Protein AF-A0A3M1U5F0-F1 (afdb_monomer_lite)

Foldseek 3Di:
DVVLLVLLVVLLVQLVVCLVVLPLVSNLVSLVVQLVSCVVVVLVQLNVLSVQLNVCSVVSNSVSSVVSVVSNVVSSVVVSVVVVVVVVVVD

Secondary structure (DSSP, 8-state):
-HHHHHHHHHHHHHHHHHHHTT-HHHHHHHHHHHHHHHHHTT-HHHHHHHHHHHHHHHTT-HHHHHHHHHHHHHHHHHHHHHHHHHHHHH-

Sequence (91 aa):
LADFVEQAAVLRADALAAVEQRAAESLHRATHALKGSSASVGARALSEAAKAVDDCARVGNLEEAVARLQALWEELDAVCREVEEWSRRAA

Structure (mmCIF, N/CA/C/O backbone):
data_AF-A0A3M1U5F0-F1
#
_entry.id   AF-A0A3M1U5F0-F1
#
loop_
_atom_site.group_PDB
_atom_site.id
_atom_site.type_symbol
_atom_site.label_atom_id
_atom_site.label_alt_id
_atom_site.label_comp_id
_atom_site.label_asym_id
_atom_site.label_entity_id
_atom_site.label_seq_id
_atom_site.pdbx_PDB_ins_code
_atom_site.Cartn_x
_atom_site.Cartn_y
_atom_site.Cartn_z
_atom_site.occupancy
_atom_site.B_iso_or_equiv
_atom_site.auth_seq_id
_atom_site.auth_comp_id
_atom_site.auth_asym_id
_atom_site.auth_atom_id
_atom_site.pdbx_PDB_model_num
ATOM 1 N N . LEU A 1 1 ? 10.137 6.288 -12.754 1.00 81.12 1 LEU A N 1
ATOM 2 C CA . LEU A 1 1 ? 9.937 5.297 -11.669 1.00 81.12 1 LEU A CA 1
ATOM 3 C C . LEU A 1 1 ? 10.509 5.770 -10.330 1.00 81.12 1 LEU A C 1
ATOM 5 O O . LEU A 1 1 ? 9.965 5.362 -9.319 1.00 81.12 1 LEU A O 1
ATOM 9 N N . ALA A 1 2 ? 11.517 6.655 -10.288 1.00 83.12 2 ALA A N 1
ATOM 10 C CA . ALA A 1 2 ? 11.929 7.309 -9.035 1.00 83.12 2 ALA A CA 1
ATOM 11 C C . ALA A 1 2 ? 10.748 8.013 -8.332 1.00 83.12 2 ALA A C 1
ATOM 13 O O . ALA A 1 2 ? 10.495 7.750 -7.161 1.00 83.12 2 ALA A O 1
ATOM 14 N N . ASP A 1 3 ? 9.941 8.761 -9.093 1.00 90.62 3 ASP A N 1
ATOM 15 C CA . ASP A 1 3 ? 8.722 9.421 -8.596 1.00 90.62 3 ASP A CA 1
ATOM 16 C C . ASP A 1 3 ? 7.716 8.443 -7.960 1.00 90.62 3 ASP A C 1
ATOM 18 O O . ASP A 1 3 ? 7.009 8.798 -7.021 1.00 90.62 3 ASP A O 1
ATOM 22 N N . PHE A 1 4 ? 7.660 7.193 -8.441 1.00 94.00 4 PHE A N 1
ATOM 23 C CA . PHE A 1 4 ? 6.796 6.164 -7.857 1.00 94.00 4 PHE A CA 1
ATOM 24 C C . PHE A 1 4 ? 7.262 5.785 -6.446 1.00 94.00 4 PHE A C 1
ATOM 26 O O . PHE A 1 4 ? 6.432 5.688 -5.547 1.00 94.00 4 PHE A O 1
ATOM 33 N N . VAL A 1 5 ? 8.571 5.604 -6.236 1.00 95.50 5 VAL A N 1
ATOM 34 C CA . VAL A 1 5 ? 9.136 5.239 -4.924 1.00 95.50 5 VAL A CA 1
ATOM 35 C C . VAL A 1 5 ? 8.911 6.362 -3.911 1.00 95.50 5 VAL A C 1
ATOM 37 O O . VAL A 1 5 ? 8.478 6.100 -2.789 1.00 95.50 5 VAL A O 1
ATOM 40 N N . GLU A 1 6 ? 9.132 7.613 -4.319 1.00 94.75 6 GLU A N 1
ATOM 41 C CA . GLU A 1 6 ? 8.874 8.783 -3.473 1.00 94.75 6 GLU A CA 1
ATOM 42 C C . GLU A 1 6 ? 7.391 8.883 -3.093 1.00 94.75 6 GLU A C 1
ATOM 44 O O . GLU A 1 6 ? 7.049 8.979 -1.911 1.00 94.75 6 GLU A O 1
ATOM 49 N N . GLN A 1 7 ? 6.493 8.775 -4.077 1.00 96.06 7 GLN A N 1
ATOM 50 C CA . GLN A 1 7 ? 5.055 8.811 -3.827 1.00 96.06 7 GLN A CA 1
ATOM 51 C C . GLN A 1 7 ? 4.606 7.658 -2.919 1.00 96.06 7 GLN A C 1
ATOM 53 O O . GLN A 1 7 ? 3.797 7.860 -2.013 1.00 96.06 7 GLN A O 1
ATOM 58 N N . ALA A 1 8 ? 5.120 6.448 -3.136 1.00 96.88 8 ALA A N 1
ATOM 59 C CA . ALA A 1 8 ? 4.743 5.292 -2.340 1.00 96.88 8 ALA A CA 1
ATOM 60 C C . ALA A 1 8 ? 5.192 5.416 -0.875 1.00 96.88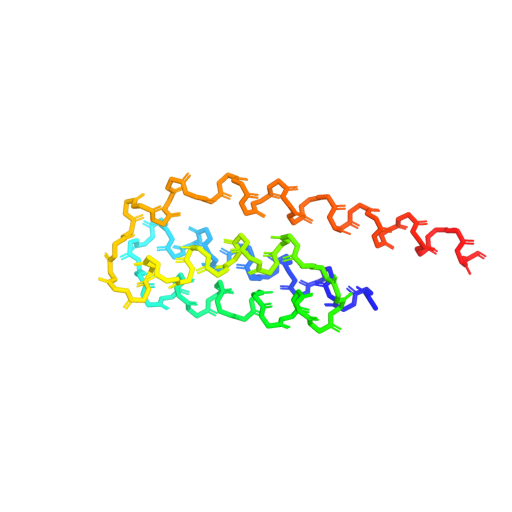 8 ALA A C 1
ATOM 62 O O . ALA A 1 8 ? 4.463 4.981 0.018 1.00 96.88 8 ALA A O 1
ATOM 63 N N . ALA A 1 9 ? 6.333 6.061 -0.608 1.00 97.44 9 ALA A N 1
ATOM 64 C CA . ALA A 1 9 ? 6.779 6.358 0.752 1.00 97.44 9 ALA A CA 1
ATOM 65 C C . ALA A 1 9 ? 5.811 7.305 1.484 1.00 97.44 9 ALA A C 1
ATOM 67 O O . ALA A 1 9 ? 5.445 7.040 2.631 1.00 97.44 9 ALA A O 1
ATOM 68 N N . VAL A 1 10 ? 5.338 8.359 0.806 1.00 98.12 10 VAL A N 1
ATOM 69 C CA . VAL A 1 10 ? 4.326 9.283 1.351 1.00 98.12 10 VAL A CA 1
ATOM 70 C C . VAL A 1 10 ? 3.019 8.544 1.641 1.00 98.12 10 VAL A C 1
ATOM 72 O O . VAL A 1 10 ? 2.503 8.608 2.753 1.00 98.12 10 VAL A O 1
ATOM 75 N N . LEU A 1 11 ? 2.521 7.763 0.679 1.00 98.38 11 LEU A N 1
ATOM 76 C CA . LEU A 1 11 ? 1.270 7.016 0.834 1.00 98.38 11 LEU A CA 1
ATOM 77 C C . LEU A 1 11 ? 1.345 5.958 1.945 1.00 98.38 11 LEU A C 1
ATOM 79 O O . LEU A 1 11 ? 0.352 5.722 2.635 1.00 98.38 11 LEU A O 1
ATOM 83 N N . ARG A 1 12 ? 2.512 5.334 2.153 1.00 98.56 12 ARG A N 1
ATOM 84 C CA . ARG A 1 12 ? 2.744 4.424 3.284 1.00 98.56 12 ARG A CA 1
ATOM 85 C C . ARG A 1 12 ? 2.662 5.168 4.614 1.00 98.56 12 ARG A C 1
ATOM 87 O O . ARG A 1 12 ? 1.990 4.686 5.522 1.00 98.56 12 ARG A O 1
ATOM 94 N N . ALA A 1 13 ? 3.310 6.327 4.729 1.00 98.56 13 ALA A N 1
ATOM 95 C CA . ALA A 1 13 ? 3.249 7.143 5.940 1.00 98.56 13 ALA A CA 1
ATOM 96 C C . ALA A 1 13 ? 1.806 7.580 6.254 1.00 98.56 13 ALA A C 1
ATOM 98 O O . ALA A 1 13 ? 1.348 7.405 7.384 1.00 98.56 13 ALA A O 1
ATOM 99 N N . ASP A 1 14 ? 1.064 8.042 5.244 1.00 98.56 14 ASP A N 1
ATOM 100 C CA . ASP A 1 14 ? -0.345 8.426 5.379 1.00 98.56 14 ASP A CA 1
ATOM 101 C C . ASP A 1 14 ? -1.227 7.249 5.820 1.00 98.56 14 ASP A C 1
ATOM 103 O O . ASP A 1 14 ? -2.079 7.396 6.699 1.00 98.56 14 ASP A O 1
ATOM 107 N N . ALA A 1 15 ? -1.018 6.062 5.241 1.00 98.50 15 ALA A N 1
ATOM 108 C CA . ALA A 1 15 ? -1.759 4.860 5.609 1.00 98.50 15 ALA A CA 1
ATOM 109 C C . ALA A 1 15 ? -1.485 4.433 7.060 1.00 98.50 15 ALA A C 1
ATOM 111 O O . ALA A 1 15 ? -2.423 4.101 7.784 1.00 98.50 15 ALA A O 1
ATOM 112 N N . LEU A 1 16 ? -0.225 4.472 7.507 1.00 98.38 16 LEU A N 1
ATOM 113 C CA . LEU A 1 16 ? 0.142 4.154 8.892 1.00 98.38 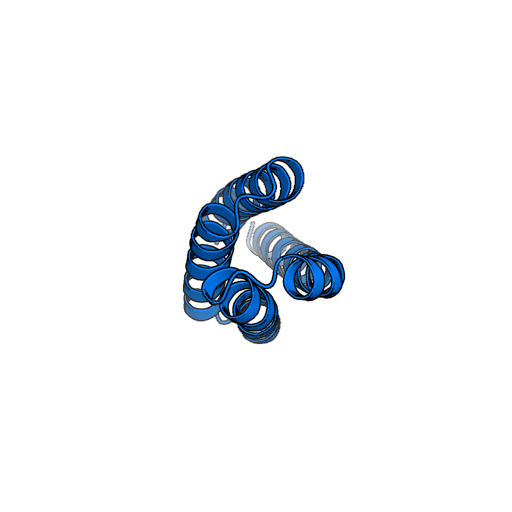16 LEU A CA 1
ATOM 114 C C . LEU A 1 16 ? -0.470 5.159 9.877 1.00 98.38 16 LEU A C 1
ATOM 116 O O . LEU A 1 16 ? -1.106 4.751 10.849 1.00 98.38 16 LEU A O 1
ATOM 120 N N . ALA A 1 17 ? -0.384 6.458 9.582 1.00 98.44 17 ALA A N 1
ATOM 121 C CA . ALA A 1 17 ? -1.008 7.498 10.396 1.00 98.44 17 ALA A CA 1
ATOM 122 C C . ALA A 1 17 ? -2.538 7.335 10.466 1.00 98.44 17 ALA A C 1
ATOM 124 O O . ALA A 1 17 ? -3.145 7.516 11.524 1.00 98.44 17 ALA A O 1
ATOM 125 N N . ALA A 1 18 ? -3.179 6.948 9.358 1.00 98.25 18 ALA A N 1
ATOM 126 C CA . ALA A 1 18 ? -4.611 6.675 9.324 1.00 98.25 18 ALA A CA 1
ATOM 127 C C . ALA A 1 18 ? -5.006 5.485 10.212 1.00 98.25 18 ALA A C 1
ATOM 129 O O . ALA A 1 18 ? -6.057 5.522 10.853 1.00 98.25 18 ALA A O 1
ATOM 130 N N . VAL A 1 19 ? -4.172 4.446 10.283 1.00 97.88 19 VAL A N 1
ATOM 131 C CA . VAL A 1 19 ? -4.387 3.293 11.170 1.00 97.88 19 VAL A CA 1
ATOM 132 C C . VAL A 1 19 ? -4.297 3.712 12.634 1.00 97.88 19 VAL A C 1
ATOM 134 O O . VAL A 1 19 ? -5.210 3.409 13.403 1.00 97.88 19 VAL A O 1
ATOM 137 N N . GLU A 1 20 ? -3.256 4.458 13.006 1.00 98.12 20 GLU A N 1
ATOM 138 C CA . GLU A 1 20 ? -3.070 4.973 14.371 1.00 98.12 20 GLU A CA 1
ATOM 139 C C . GLU A 1 20 ? -4.251 5.844 14.820 1.00 98.12 20 GLU A C 1
ATOM 141 O O . GLU A 1 20 ? -4.738 5.726 15.944 1.00 98.12 20 GLU A O 1
ATOM 146 N N . GLN A 1 21 ? -4.770 6.674 13.915 1.00 97.88 21 GLN A N 1
ATOM 147 C CA . GLN A 1 21 ? -5.904 7.567 14.169 1.00 97.88 21 GLN A CA 1
ATOM 148 C C . GLN A 1 21 ? -7.271 6.882 14.024 1.00 97.88 21 GLN A C 1
ATOM 150 O O . GLN A 1 21 ? -8.303 7.526 14.212 1.00 97.88 21 GLN A O 1
ATOM 155 N N . ARG A 1 22 ? -7.307 5.589 13.667 1.00 97.50 22 ARG A N 1
ATOM 156 C CA . ARG A 1 22 ? -8.530 4.846 13.312 1.00 97.50 22 ARG A CA 1
ATOM 157 C C . ARG A 1 22 ? -9.388 5.578 12.264 1.00 97.50 22 ARG A C 1
ATOM 159 O O . ARG A 1 22 ? -10.618 5.553 12.311 1.00 97.50 22 ARG A O 1
ATOM 166 N N . ALA A 1 23 ? -8.735 6.222 11.301 1.00 98.00 23 ALA A N 1
ATOM 167 C CA . ALA A 1 23 ? -9.347 7.029 10.255 1.00 98.00 23 ALA A CA 1
ATOM 168 C C . ALA A 1 23 ? -9.529 6.210 8.963 1.00 98.00 23 ALA A C 1
ATOM 170 O O . ALA A 1 23 ? -8.709 6.272 8.045 1.00 98.00 23 ALA A O 1
ATOM 171 N N . ALA A 1 24 ? -10.627 5.451 8.878 1.00 97.94 24 ALA A N 1
ATOM 172 C CA . ALA A 1 24 ? -10.917 4.563 7.744 1.00 97.94 24 ALA A CA 1
ATOM 173 C C . ALA A 1 24 ? -10.916 5.278 6.385 1.00 97.94 24 ALA A C 1
ATOM 175 O O . ALA A 1 24 ? -10.353 4.773 5.418 1.00 97.94 24 ALA A O 1
ATOM 176 N N . GLU A 1 25 ? -11.487 6.479 6.318 1.00 98.25 25 GLU A N 1
ATOM 177 C CA . GLU A 1 25 ? -11.531 7.260 5.080 1.00 98.25 25 GLU A CA 1
ATOM 178 C C . GLU A 1 25 ? -10.129 7.693 4.622 1.00 98.25 25 GLU A C 1
ATOM 180 O O . GLU A 1 25 ? -9.813 7.643 3.434 1.00 98.25 25 GLU A O 1
ATOM 185 N N . SER A 1 26 ? -9.253 8.069 5.558 1.00 98.44 26 SER A N 1
ATOM 186 C CA . SER A 1 26 ? -7.863 8.416 5.247 1.00 98.44 26 SER A CA 1
ATOM 187 C C . SER A 1 26 ? -7.082 7.199 4.750 1.00 98.44 26 SER A C 1
ATOM 189 O O . SER A 1 26 ? -6.369 7.303 3.753 1.00 98.44 26 SER A O 1
ATOM 191 N N . LEU A 1 27 ? -7.280 6.031 5.376 1.00 98.69 27 LEU A N 1
ATOM 192 C CA . LEU A 1 27 ? -6.671 4.779 4.924 1.00 98.69 27 LEU A CA 1
ATOM 193 C C . LEU A 1 27 ? -7.161 4.398 3.521 1.00 98.69 27 LEU A C 1
ATOM 195 O O . LEU A 1 27 ? -6.356 4.018 2.669 1.00 98.69 27 LEU A O 1
ATOM 199 N N . HIS A 1 28 ? -8.463 4.551 3.264 1.00 98.69 28 HIS A N 1
ATOM 200 C CA . HIS A 1 28 ? -9.063 4.343 1.949 1.00 98.69 28 HIS A CA 1
ATOM 201 C C . HIS A 1 28 ? -8.399 5.237 0.899 1.00 98.69 28 HIS A C 1
ATOM 203 O O . HIS A 1 28 ? -7.913 4.728 -0.103 1.00 98.69 28 HIS A O 1
ATOM 209 N N . ARG A 1 29 ? -8.281 6.550 1.136 1.00 98.56 29 ARG A N 1
ATOM 210 C CA . ARG A 1 29 ? -7.651 7.466 0.168 1.00 98.56 29 ARG A CA 1
ATOM 211 C C . ARG A 1 29 ? -6.191 7.104 -0.126 1.00 98.56 29 ARG A C 1
ATOM 213 O O . ARG A 1 29 ? -5.809 7.063 -1.296 1.00 98.56 29 ARG A O 1
ATOM 220 N N . ALA A 1 30 ? -5.394 6.808 0.903 1.00 98.56 30 ALA A N 1
ATOM 221 C CA . ALA A 1 30 ? -3.984 6.451 0.734 1.00 98.56 30 ALA A CA 1
ATOM 222 C C . ALA A 1 30 ? -3.814 5.150 -0.074 1.00 98.56 30 ALA A C 1
ATOM 224 O O . ALA A 1 30 ? -3.059 5.098 -1.047 1.00 98.56 30 ALA A O 1
ATOM 225 N N . THR A 1 31 ? -4.572 4.109 0.276 1.00 98.44 31 THR A N 1
ATOM 226 C CA . THR A 1 31 ? -4.516 2.803 -0.407 1.00 98.44 31 THR A CA 1
ATOM 227 C C . THR A 1 31 ? -5.135 2.846 -1.806 1.00 98.44 31 THR A C 1
ATOM 229 O O . THR A 1 31 ? -4.627 2.197 -2.720 1.00 98.44 31 THR A O 1
ATOM 232 N N . HIS A 1 32 ? -6.145 3.688 -2.032 1.00 98.62 32 HIS A N 1
ATOM 233 C CA . HIS A 1 32 ? -6.709 3.948 -3.354 1.00 98.62 32 HIS A CA 1
ATOM 234 C C . HIS A 1 32 ? -5.690 4.584 -4.306 1.00 98.62 32 HIS A C 1
ATOM 236 O O . HIS A 1 32 ? -5.537 4.137 -5.447 1.00 98.62 32 HIS A O 1
ATOM 242 N N . ALA A 1 33 ? -4.977 5.613 -3.837 1.00 98.50 33 ALA A N 1
ATOM 243 C CA . ALA A 1 33 ? -3.913 6.250 -4.603 1.00 98.50 33 ALA A CA 1
ATOM 244 C C . ALA A 1 33 ? -2.766 5.268 -4.887 1.00 98.50 33 ALA A C 1
ATOM 246 O O . ALA A 1 33 ? -2.306 5.179 -6.028 1.00 98.50 33 ALA A O 1
ATOM 247 N N . LEU A 1 34 ? -2.365 4.468 -3.891 1.00 98.50 34 LEU A N 1
ATOM 248 C CA . LEU A 1 34 ? -1.313 3.462 -4.053 1.00 98.50 34 LEU A CA 1
ATOM 249 C C . LEU A 1 34 ? -1.703 2.397 -5.083 1.00 98.50 34 LEU A C 1
ATOM 251 O O . LEU A 1 34 ? -0.898 2.064 -5.950 1.00 98.50 34 LEU A O 1
ATOM 255 N N . LYS A 1 35 ? -2.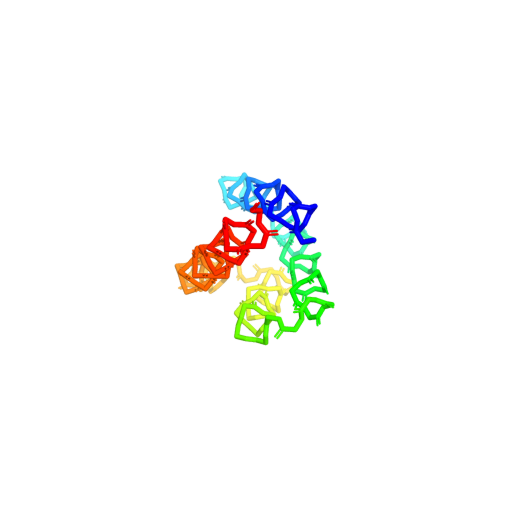954 1.923 -5.062 1.00 98.19 35 LYS A N 1
ATOM 256 C CA . LYS A 1 35 ? -3.503 0.992 -6.061 1.00 98.19 35 LYS A CA 1
ATOM 257 C C . LYS A 1 35 ? -3.366 1.539 -7.483 1.00 98.19 35 LYS A C 1
ATOM 259 O O . LYS A 1 35 ? -2.884 0.823 -8.363 1.00 98.19 35 LYS A O 1
ATOM 264 N N . GLY A 1 36 ? -3.785 2.788 -7.703 1.00 97.75 36 GLY A N 1
ATOM 265 C CA . GLY A 1 36 ? -3.736 3.444 -9.014 1.00 97.75 36 GLY A CA 1
ATOM 266 C C . GLY A 1 36 ? -2.308 3.690 -9.507 1.00 97.75 36 GLY A C 1
ATOM 267 O O . GLY A 1 36 ? -1.991 3.388 -10.660 1.00 97.75 36 GLY A O 1
ATOM 268 N N . SER A 1 37 ? -1.428 4.172 -8.625 1.00 96.56 37 SER A N 1
ATOM 269 C CA . SER A 1 37 ? -0.008 4.373 -8.939 1.00 96.56 37 SER A CA 1
ATOM 270 C C . SER A 1 37 ? 0.669 3.043 -9.304 1.00 96.56 37 SER A C 1
ATOM 272 O O . SER A 1 37 ? 1.300 2.929 -10.355 1.00 96.56 37 SER A O 1
ATOM 274 N N . SER A 1 38 ? 0.405 1.986 -8.530 1.00 97.50 38 SER A N 1
ATOM 275 C CA . SER A 1 38 ? 0.928 0.632 -8.771 1.00 97.50 38 SER A CA 1
ATOM 276 C C . SER A 1 38 ? 0.444 0.035 -10.094 1.00 97.50 38 SER A C 1
ATOM 278 O O . SER A 1 38 ? 1.235 -0.528 -10.849 1.00 97.50 38 SER A O 1
ATOM 280 N N . ALA A 1 39 ? -0.840 0.205 -10.427 1.00 96.81 39 ALA A N 1
ATOM 281 C CA . ALA A 1 39 ? -1.386 -0.231 -11.713 1.00 96.81 39 ALA A CA 1
ATOM 282 C C . ALA A 1 39 ? -0.710 0.483 -12.896 1.00 96.81 39 ALA A C 1
ATOM 284 O O . ALA A 1 39 ? -0.418 -0.147 -13.912 1.00 96.81 39 ALA A O 1
ATOM 285 N N . SER A 1 40 ? -0.420 1.778 -12.744 1.00 95.62 40 SER A N 1
ATOM 286 C CA . SER A 1 40 ? 0.181 2.611 -13.794 1.00 95.62 40 SER A CA 1
ATOM 287 C C . SER A 1 40 ? 1.623 2.212 -14.120 1.00 95.62 40 SER A C 1
ATOM 289 O O . SER A 1 40 ? 2.051 2.350 -15.263 1.00 95.62 40 SER A O 1
ATOM 291 N N . VAL A 1 41 ? 2.360 1.676 -13.141 1.00 94.00 41 VAL A N 1
ATOM 292 C CA . VAL A 1 41 ? 3.730 1.162 -13.328 1.00 94.00 41 VAL A CA 1
ATOM 293 C C . VAL A 1 41 ? 3.782 -0.346 -13.604 1.00 94.00 41 VAL A C 1
ATOM 295 O O . VAL A 1 41 ? 4.862 -0.912 -13.734 1.00 94.00 41 VAL A O 1
ATOM 298 N N . GLY A 1 42 ? 2.626 -1.012 -13.711 1.00 95.88 42 GLY A N 1
ATOM 299 C CA . GLY A 1 42 ? 2.533 -2.446 -13.997 1.00 95.88 42 GLY A CA 1
ATOM 300 C C . GLY A 1 42 ? 2.761 -3.372 -12.795 1.00 95.88 42 GLY A C 1
ATOM 301 O O . GLY A 1 42 ? 2.800 -4.591 -12.975 1.00 95.88 42 GLY A O 1
ATOM 302 N N . ALA A 1 43 ? 2.850 -2.832 -11.576 1.00 97.00 43 ALA A N 1
ATOM 303 C CA . ALA A 1 43 ? 3.009 -3.584 -10.332 1.00 97.00 43 ALA A CA 1
ATOM 304 C C . ALA A 1 43 ? 1.678 -4.232 -9.903 1.00 97.00 43 ALA A C 1
ATOM 306 O O . ALA A 1 43 ? 0.987 -3.769 -8.995 1.00 97.00 43 ALA A O 1
ATOM 307 N N . ARG A 1 44 ? 1.283 -5.300 -10.608 1.00 97.56 44 ARG A N 1
ATOM 308 C CA . ARG A 1 44 ? -0.032 -5.949 -10.452 1.00 97.56 44 ARG A CA 1
ATOM 309 C C . ARG A 1 44 ? -0.282 -6.494 -9.045 1.00 97.56 44 ARG A C 1
ATOM 311 O O . ARG A 1 44 ? -1.338 -6.218 -8.492 1.00 97.56 44 ARG A O 1
ATOM 318 N N . ALA A 1 45 ? 0.673 -7.228 -8.472 1.00 98.06 45 ALA A N 1
ATOM 319 C CA . ALA A 1 45 ? 0.521 -7.824 -7.142 1.00 98.06 45 ALA A CA 1
ATOM 320 C C . ALA A 1 45 ? 0.323 -6.749 -6.058 1.00 98.06 45 ALA A C 1
ATOM 322 O O . ALA A 1 45 ? -0.639 -6.810 -5.294 1.00 98.06 45 ALA A O 1
ATOM 323 N N . LEU A 1 46 ? 1.136 -5.690 -6.097 1.00 98.56 46 LEU A N 1
ATOM 324 C CA . LEU A 1 46 ? 0.977 -4.522 -5.233 1.00 98.56 46 LEU A CA 1
ATOM 325 C C . LEU A 1 46 ? -0.372 -3.812 -5.433 1.00 98.56 46 LEU A C 1
ATOM 327 O O . LEU A 1 46 ? -1.014 -3.419 -4.462 1.00 98.56 46 LEU A O 1
ATOM 331 N N . SER A 1 47 ? -0.830 -3.661 -6.680 1.00 98.69 47 SER A N 1
ATOM 332 C CA . SER A 1 47 ? -2.133 -3.049 -6.966 1.00 98.69 47 SER A CA 1
ATOM 333 C C . SER A 1 47 ? -3.289 -3.852 -6.355 1.00 98.69 47 SER A C 1
ATOM 335 O O . SER A 1 47 ? -4.177 -3.268 -5.732 1.00 98.69 47 SER A O 1
ATOM 337 N N . GLU A 1 48 ? -3.254 -5.184 -6.453 1.00 98.69 48 GLU A N 1
ATOM 338 C CA . GLU A 1 48 ? -4.256 -6.067 -5.842 1.00 98.69 48 GLU A CA 1
ATOM 339 C C . GLU A 1 48 ? -4.186 -6.057 -4.308 1.00 98.69 48 GLU A C 1
ATOM 341 O O . GLU A 1 48 ? -5.220 -5.968 -3.640 1.00 98.69 48 GLU A O 1
ATOM 346 N N . ALA A 1 49 ? -2.984 -6.063 -3.726 1.00 98.69 49 ALA A N 1
ATOM 347 C CA . ALA A 1 49 ? -2.816 -5.938 -2.280 1.00 98.69 49 ALA A CA 1
ATOM 348 C C . ALA A 1 49 ? -3.367 -4.594 -1.765 1.00 98.69 49 ALA A C 1
ATOM 350 O O . ALA A 1 49 ? -4.103 -4.552 -0.775 1.00 98.69 49 ALA A O 1
ATOM 351 N N . ALA A 1 50 ? -3.092 -3.496 -2.479 1.00 98.69 50 ALA A N 1
ATOM 352 C CA . ALA A 1 50 ? -3.612 -2.172 -2.147 1.00 98.69 50 ALA A CA 1
ATOM 353 C C . ALA A 1 50 ? -5.137 -2.124 -2.288 1.00 98.69 50 ALA A C 1
ATOM 355 O O . ALA A 1 50 ? -5.815 -1.566 -1.426 1.00 98.69 50 ALA A O 1
ATOM 356 N N . LYS A 1 51 ? -5.690 -2.769 -3.323 1.00 98.69 51 LYS A N 1
ATOM 357 C CA . LYS A 1 51 ? -7.135 -2.929 -3.513 1.00 98.69 51 LYS A CA 1
ATOM 358 C C . LYS A 1 51 ? -7.799 -3.667 -2.346 1.00 98.69 51 LYS A C 1
ATOM 360 O O . LYS A 1 51 ? -8.880 -3.269 -1.921 1.00 98.69 51 LYS A O 1
ATOM 365 N N . ALA A 1 52 ? -7.175 -4.717 -1.818 1.00 98.62 52 ALA A N 1
ATOM 366 C CA . ALA A 1 52 ? -7.739 -5.476 -0.706 1.00 98.62 52 ALA A CA 1
ATOM 367 C C . ALA A 1 52 ? -7.884 -4.618 0.567 1.00 98.62 52 ALA A C 1
ATOM 369 O O . ALA A 1 52 ? -8.892 -4.726 1.268 1.00 98.62 52 ALA A O 1
ATOM 370 N N . VAL A 1 53 ? -6.912 -3.742 0.847 1.00 98.69 53 VAL A N 1
ATOM 371 C CA . VAL A 1 53 ? -6.990 -2.776 1.959 1.00 98.69 53 VAL A CA 1
ATOM 372 C C . VAL A 1 53 ? -7.999 -1.661 1.652 1.00 98.69 53 VAL A C 1
ATOM 374 O O . VAL A 1 53 ? -8.842 -1.360 2.496 1.00 98.69 53 VAL A O 1
ATOM 377 N N . ASP A 1 54 ? -7.960 -1.106 0.435 1.00 98.62 54 ASP A N 1
ATOM 378 C CA . ASP A 1 54 ? -8.872 -0.074 -0.090 1.00 98.62 54 ASP A CA 1
ATOM 379 C C . ASP A 1 54 ? -10.344 -0.476 0.076 1.00 98.62 54 ASP A C 1
ATOM 381 O O . ASP A 1 54 ? -11.145 0.296 0.603 1.00 98.62 54 ASP A O 1
ATOM 385 N N . ASP A 1 55 ? -10.700 -1.706 -0.301 1.00 98.62 55 ASP A N 1
ATOM 386 C CA . ASP A 1 55 ? -12.067 -2.217 -0.191 1.00 98.62 55 ASP A CA 1
ATOM 387 C C . ASP A 1 55 ? -12.536 -2.356 1.264 1.00 98.62 55 ASP A C 1
ATOM 389 O O . ASP A 1 55 ? -13.685 -2.021 1.562 1.00 98.62 55 ASP A O 1
ATOM 393 N N . CYS A 1 56 ? -11.660 -2.794 2.176 1.00 98.38 56 CYS A N 1
ATOM 394 C CA . CYS A 1 56 ? -11.983 -2.906 3.601 1.00 98.38 56 CYS A CA 1
ATOM 395 C C . CYS A 1 56 ? -12.146 -1.523 4.247 1.00 98.38 56 CYS A C 1
ATOM 397 O O . CYS A 1 56 ? -13.133 -1.264 4.940 1.00 98.38 56 CYS A O 1
ATOM 399 N N . ALA A 1 57 ? -11.210 -0.610 3.976 1.00 98.19 57 ALA A N 1
ATOM 400 C CA . ALA A 1 57 ? -11.227 0.752 4.496 1.00 98.19 57 ALA A CA 1
ATOM 401 C C . ALA A 1 57 ? -12.443 1.546 3.987 1.00 98.19 57 ALA A C 1
ATOM 403 O O . ALA A 1 57 ? -13.089 2.249 4.765 1.00 98.19 57 ALA A O 1
ATOM 404 N N . ARG A 1 58 ? -12.823 1.364 2.714 1.00 98.38 58 ARG A N 1
ATOM 405 C CA . ARG A 1 58 ? -13.996 1.997 2.088 1.00 98.38 58 ARG A CA 1
ATOM 406 C C . ARG A 1 58 ? -15.310 1.679 2.800 1.00 98.38 58 ARG A C 1
ATOM 408 O O . ARG A 1 58 ? -16.199 2.524 2.833 1.00 98.38 58 ARG A O 1
ATOM 415 N N . VAL A 1 59 ? -15.450 0.474 3.354 1.00 98.00 59 VAL A N 1
ATOM 416 C CA . VAL A 1 59 ? -16.645 0.066 4.117 1.00 98.00 59 VAL A CA 1
ATOM 417 C C . VAL A 1 59 ? -16.481 0.248 5.631 1.00 98.00 59 VAL A C 1
ATOM 419 O O . VAL A 1 59 ? -17.327 -0.202 6.397 1.00 98.00 59 VAL A O 1
ATOM 422 N N . GLY A 1 60 ? -15.403 0.901 6.078 1.00 97.44 60 GLY A N 1
ATOM 423 C CA . GLY A 1 60 ? -15.131 1.158 7.494 1.00 97.44 60 GLY A CA 1
ATOM 424 C C . GLY A 1 60 ? -14.596 -0.045 8.276 1.00 97.44 60 GLY A C 1
ATOM 425 O O . GLY A 1 60 ? -14.450 0.044 9.495 1.00 97.44 60 GLY A O 1
ATOM 426 N N . ASN A 1 61 ? -14.273 -1.160 7.612 1.00 97.94 61 ASN A N 1
ATOM 427 C CA . ASN A 1 61 ? -13.734 -2.351 8.265 1.00 97.94 61 ASN A CA 1
ATOM 428 C C . ASN A 1 61 ? -12.216 -2.223 8.471 1.00 97.94 61 ASN A C 1
ATOM 430 O O . ASN A 1 61 ? -11.408 -2.812 7.753 1.00 97.94 61 ASN A O 1
ATOM 434 N N . LEU A 1 62 ? -11.833 -1.404 9.453 1.00 96.75 62 LEU A N 1
ATOM 435 C CA . LEU A 1 62 ? -10.431 -1.136 9.780 1.00 96.75 62 LEU A CA 1
ATOM 436 C C . LEU A 1 62 ? -9.677 -2.358 10.300 1.00 96.75 62 LEU A C 1
ATOM 438 O O . LEU A 1 62 ? -8.488 -2.476 10.037 1.00 96.75 62 LEU A O 1
ATOM 442 N N . GLU A 1 63 ? -10.339 -3.251 11.028 1.00 97.56 63 GLU A N 1
ATOM 443 C CA . GLU A 1 63 ? -9.705 -4.458 11.568 1.00 97.56 63 GLU A CA 1
ATOM 444 C C . GLU A 1 63 ? -9.198 -5.358 10.434 1.00 97.56 63 GLU A C 1
ATOM 446 O O . GLU A 1 63 ? -8.017 -5.699 10.370 1.00 97.56 63 GLU A O 1
ATOM 451 N N . GLU A 1 64 ? -10.072 -5.628 9.466 1.00 97.81 64 GLU A N 1
ATOM 452 C CA . GLU A 1 64 ? -9.764 -6.449 8.296 1.00 97.81 64 GLU A CA 1
ATOM 453 C C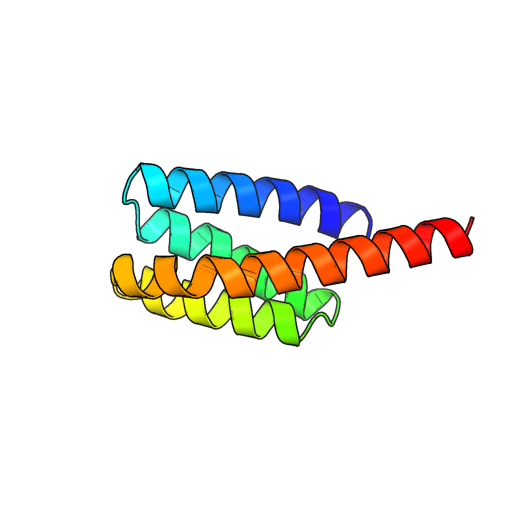 . GLU A 1 64 ? -8.787 -5.752 7.333 1.00 97.81 64 GLU A C 1
ATOM 455 O O . GLU A 1 64 ? -7.955 -6.404 6.692 1.00 97.81 64 GLU A O 1
ATOM 460 N N . ALA A 1 65 ? -8.845 -4.416 7.261 1.00 98.19 65 ALA A N 1
ATOM 461 C CA . ALA A 1 65 ? -7.868 -3.610 6.535 1.00 98.19 65 ALA A CA 1
ATOM 462 C C . ALA A 1 65 ? -6.468 -3.739 7.161 1.00 98.19 65 ALA A C 1
ATOM 464 O O . ALA A 1 65 ? -5.503 -3.991 6.442 1.00 98.19 65 ALA A O 1
ATOM 465 N N . VAL A 1 66 ? -6.360 -3.631 8.492 1.00 98.00 66 VAL A N 1
ATOM 466 C CA . VAL A 1 66 ? -5.093 -3.755 9.231 1.00 98.00 66 VAL A CA 1
ATOM 467 C C . VAL A 1 66 ? -4.488 -5.146 9.072 1.00 98.00 66 VAL A C 1
ATOM 469 O O . VAL A 1 66 ? -3.287 -5.253 8.825 1.00 98.00 66 VAL A O 1
ATOM 472 N N . ALA A 1 67 ? -5.306 -6.200 9.104 1.00 98.25 67 ALA A N 1
ATOM 473 C CA . ALA A 1 67 ? -4.852 -7.574 8.879 1.00 98.25 67 ALA A CA 1
ATOM 474 C C . ALA A 1 67 ? -4.192 -7.788 7.498 1.00 98.25 67 ALA A C 1
ATOM 476 O O . ALA A 1 67 ? -3.389 -8.701 7.330 1.00 98.25 67 ALA A O 1
ATOM 477 N N . ARG A 1 68 ? -4.497 -6.936 6.508 1.00 98.25 68 ARG A N 1
ATOM 478 C CA . ARG A 1 68 ? -3.923 -6.983 5.148 1.00 98.25 68 ARG A CA 1
ATOM 479 C C . ARG A 1 68 ? -2.699 -6.099 4.950 1.00 98.25 68 ARG A C 1
ATOM 481 O O . ARG A 1 68 ? -2.017 -6.247 3.937 1.00 98.25 68 ARG A O 1
ATOM 488 N N . LEU A 1 69 ? -2.407 -5.188 5.879 1.00 98.00 69 LEU A N 1
ATOM 489 C CA . LEU A 1 69 ? -1.324 -4.217 5.708 1.00 98.00 69 LEU A CA 1
ATOM 490 C C . LEU A 1 69 ? 0.042 -4.880 5.576 1.00 98.00 69 LEU A C 1
ATOM 492 O O . LEU A 1 69 ? 0.864 -4.395 4.810 1.00 98.00 69 LEU A O 1
ATOM 496 N N . GLN A 1 70 ? 0.276 -5.993 6.273 1.00 97.81 70 GLN A N 1
ATOM 497 C CA . GLN A 1 70 ? 1.538 -6.717 6.153 1.00 97.81 70 GLN A CA 1
ATOM 498 C C . GLN A 1 70 ? 1.797 -7.151 4.703 1.00 97.81 70 GLN A C 1
ATOM 500 O O . GLN A 1 70 ? 2.838 -6.808 4.151 1.00 97.81 70 GLN A O 1
ATOM 505 N N . ALA A 1 71 ? 0.830 -7.821 4.068 1.00 97.88 71 ALA A N 1
ATOM 506 C CA . ALA A 1 71 ? 0.954 -8.259 2.678 1.00 97.88 71 ALA A CA 1
ATOM 507 C C . ALA A 1 71 ? 1.127 -7.070 1.717 1.00 97.88 71 ALA A C 1
ATOM 509 O O . ALA A 1 71 ? 1.945 -7.120 0.804 1.00 97.88 71 ALA A O 1
ATOM 510 N N . LEU A 1 72 ? 0.406 -5.967 1.951 1.00 98.62 72 LEU A N 1
ATOM 511 C CA . LEU A 1 72 ? 0.582 -4.737 1.177 1.00 98.62 72 LEU A CA 1
ATOM 512 C C . LEU A 1 72 ? 2.017 -4.189 1.273 1.00 98.62 72 LEU A C 1
ATOM 514 O O . LEU A 1 72 ? 2.596 -3.791 0.263 1.00 98.62 72 LEU A O 1
ATOM 518 N N . TRP A 1 73 ? 2.594 -4.154 2.474 1.00 98.56 73 TRP A N 1
ATOM 519 C CA . TRP A 1 73 ? 3.939 -3.619 2.680 1.00 98.56 73 TRP A CA 1
ATOM 520 C C . TRP A 1 73 ? 5.035 -4.534 2.146 1.00 98.56 73 TRP A C 1
ATOM 522 O O . TRP A 1 73 ? 6.001 -4.027 1.586 1.00 98.56 73 TRP A O 1
ATOM 532 N N . GLU A 1 74 ? 4.862 -5.851 2.235 1.00 98.44 74 GLU A N 1
ATOM 533 C CA . GLU A 1 74 ? 5.779 -6.820 1.627 1.00 98.44 74 GLU A CA 1
ATOM 534 C C . GLU A 1 74 ? 5.851 -6.650 0.101 1.00 98.44 74 GLU A C 1
ATOM 536 O O . GLU A 1 74 ? 6.947 -6.583 -0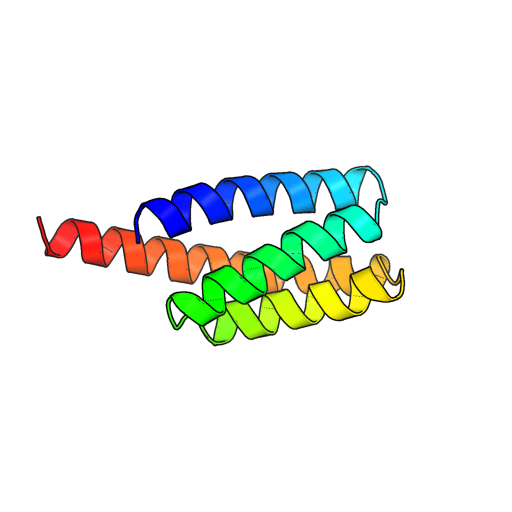.462 1.00 98.44 74 GLU A O 1
ATOM 541 N N . GLU A 1 75 ? 4.700 -6.492 -0.561 1.00 98.50 75 GLU A N 1
ATOM 542 C CA . GLU A 1 75 ? 4.632 -6.218 -2.002 1.00 98.50 75 GLU A CA 1
ATOM 543 C C . GLU A 1 75 ? 5.243 -4.857 -2.359 1.00 98.50 75 GLU A C 1
ATOM 545 O O . GLU A 1 75 ? 5.970 -4.731 -3.346 1.00 98.50 75 GLU A O 1
ATOM 550 N N . LEU A 1 76 ? 4.998 -3.826 -1.544 1.00 98.38 76 LEU A N 1
ATOM 551 C CA . LEU A 1 76 ? 5.567 -2.502 -1.783 1.00 98.38 76 LEU A CA 1
ATOM 552 C C . LEU A 1 76 ? 7.096 -2.531 -1.683 1.00 98.38 76 LEU A C 1
ATOM 554 O O . LEU A 1 76 ? 7.788 -2.011 -2.560 1.00 98.38 76 LEU A O 1
ATOM 558 N N . ASP A 1 77 ? 7.625 -3.177 -0.646 1.00 98.25 77 ASP A N 1
ATOM 559 C CA . ASP A 1 77 ? 9.063 -3.307 -0.426 1.00 98.25 77 ASP A CA 1
ATOM 560 C C . ASP A 1 77 ? 9.734 -4.154 -1.526 1.00 98.25 77 ASP A C 1
ATOM 562 O O . ASP A 1 77 ? 10.910 -3.945 -1.838 1.00 98.25 77 ASP A O 1
ATOM 566 N N . ALA A 1 78 ? 9.022 -5.113 -2.130 1.00 97.69 78 ALA A N 1
ATOM 567 C CA . ALA A 1 78 ? 9.500 -5.855 -3.298 1.00 97.69 78 ALA A CA 1
ATOM 568 C C . ALA A 1 78 ? 9.607 -4.954 -4.539 1.00 97.69 78 ALA A C 1
ATOM 570 O O . ALA A 1 78 ? 10.679 -4.865 -5.140 1.00 97.69 78 ALA A O 1
ATOM 571 N N . VAL A 1 79 ? 8.544 -4.215 -4.871 1.00 97.06 79 VAL A N 1
ATOM 572 C CA . VAL A 1 79 ? 8.518 -3.323 -6.043 1.00 97.06 79 VAL A CA 1
ATOM 573 C C . VAL A 1 79 ? 9.555 -2.203 -5.922 1.00 97.06 79 VAL A C 1
ATOM 575 O O . VAL A 1 79 ? 10.270 -1.925 -6.885 1.00 97.06 79 VAL A O 1
ATOM 578 N N . CYS A 1 80 ? 9.688 -1.573 -4.751 1.00 96.00 80 CYS A N 1
ATOM 579 C CA . CYS A 1 80 ? 10.692 -0.525 -4.538 1.00 96.00 80 CYS A CA 1
ATOM 580 C C . CYS A 1 80 ? 12.118 -1.047 -4.764 1.00 96.00 80 CYS A C 1
ATOM 582 O O . CYS A 1 80 ? 12.899 -0.400 -5.464 1.00 96.00 80 CYS A O 1
ATOM 584 N N . ARG A 1 81 ? 12.441 -2.249 -4.263 1.00 95.81 81 ARG A N 1
ATOM 585 C CA . ARG A 1 81 ? 13.744 -2.887 -4.514 1.00 95.81 81 ARG A CA 1
ATOM 586 C C . ARG A 1 81 ? 13.990 -3.132 -6.000 1.00 95.81 81 ARG A C 1
ATOM 588 O O . ARG A 1 81 ? 15.071 -2.810 -6.490 1.00 95.81 81 ARG A O 1
ATOM 595 N N . GLU A 1 82 ? 13.002 -3.647 -6.729 1.00 94.75 82 GLU A N 1
ATOM 596 C CA . GLU A 1 82 ? 13.125 -3.876 -8.175 1.00 94.75 82 GLU A CA 1
ATOM 597 C C . GLU A 1 82 ? 13.381 -2.573 -8.951 1.00 94.75 82 GLU A C 1
ATOM 599 O O . GLU A 1 82 ? 14.239 -2.531 -9.840 1.00 94.75 82 GLU A O 1
ATOM 604 N N . VAL A 1 83 ? 12.681 -1.490 -8.596 1.00 93.06 83 VAL A N 1
ATOM 605 C CA . VAL A 1 83 ? 12.860 -0.163 -9.208 1.00 93.06 83 VAL A CA 1
ATOM 606 C C . VAL A 1 83 ? 14.259 0.396 -8.938 1.00 93.06 83 VAL A C 1
ATOM 608 O O . VAL A 1 83 ? 14.909 0.918 -9.853 1.00 93.06 83 VAL A O 1
ATOM 611 N N . GLU A 1 84 ? 14.746 0.283 -7.704 1.00 91.56 84 GLU A N 1
ATOM 612 C CA . GLU A 1 84 ? 16.092 0.719 -7.323 1.00 91.56 84 GLU A CA 1
ATOM 613 C C . GLU A 1 84 ? 17.177 -0.087 -8.044 1.00 91.56 84 GLU A C 1
ATOM 615 O O . GLU A 1 84 ? 18.143 0.480 -8.559 1.00 91.56 84 GLU A O 1
ATOM 620 N N . GLU A 1 85 ? 17.020 -1.409 -8.131 1.00 92.69 85 GLU A N 1
ATOM 621 C CA . GLU A 1 85 ? 17.934 -2.280 -8.870 1.00 92.69 85 GLU A CA 1
ATOM 622 C C . GLU A 1 85 ? 17.975 -1.943 -10.357 1.00 92.69 85 GLU A C 1
ATOM 624 O O . GLU A 1 85 ? 19.056 -1.880 -10.946 1.00 92.69 85 GLU A O 1
ATOM 629 N N . TRP A 1 86 ? 16.817 -1.706 -10.974 1.00 90.56 86 TRP A N 1
ATOM 630 C CA . TRP A 1 86 ? 16.753 -1.286 -12.369 1.00 90.56 86 TRP A CA 1
ATOM 631 C C . TRP A 1 86 ? 17.453 0.058 -12.586 1.00 90.56 86 TRP A C 1
ATOM 633 O O . TRP A 1 86 ? 18.258 0.179 -13.508 1.00 90.56 86 TRP A O 1
ATOM 643 N N . SER A 1 87 ? 17.231 1.022 -11.690 1.00 89.31 87 SER A N 1
ATOM 644 C CA . SER A 1 87 ? 17.874 2.341 -11.744 1.00 89.31 87 SER A CA 1
ATOM 645 C C . SER A 1 87 ? 19.398 2.247 -11.607 1.00 89.31 87 SER A C 1
ATOM 647 O O . SER A 1 87 ? 20.114 2.922 -12.339 1.00 89.31 87 SER A O 1
ATOM 649 N N . ARG A 1 88 ? 19.909 1.365 -10.734 1.00 90.00 88 ARG A N 1
ATOM 650 C CA . ARG A 1 88 ? 21.355 1.111 -10.598 1.00 90.00 88 ARG A CA 1
ATOM 651 C C . ARG A 1 88 ? 21.975 0.448 -11.827 1.00 90.00 88 ARG A C 1
ATOM 653 O O . ARG A 1 88 ? 23.135 0.703 -12.110 1.00 90.00 88 ARG A O 1
ATOM 660 N N . ARG A 1 89 ? 21.241 -0.427 -12.524 1.00 89.75 89 ARG A N 1
ATOM 661 C CA . ARG A 1 89 ? 21.729 -1.110 -13.740 1.00 89.75 89 ARG A CA 1
ATOM 662 C C . ARG A 1 89 ? 21.707 -0.222 -14.984 1.00 89.75 89 ARG A C 1
ATOM 664 O O . ARG A 1 89 ? 22.424 -0.513 -15.934 1.00 89.75 89 ARG A O 1
ATOM 671 N N . ALA A 1 90 ? 20.827 0.775 -15.008 1.00 82.31 90 ALA A N 1
ATOM 672 C CA . ALA A 1 90 ? 20.655 1.692 -16.132 1.00 82.31 90 ALA A CA 1
ATOM 673 C C . ALA A 1 90 ? 21.577 2.928 -16.067 1.00 82.31 90 ALA A C 1
ATOM 675 O O . ALA A 1 90 ? 21.597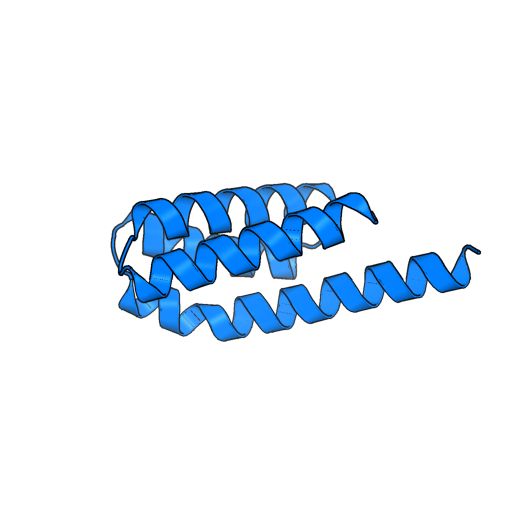 3.701 -17.026 1.00 82.31 90 ALA A O 1
ATOM 676 N N . ALA A 1 91 ? 22.295 3.114 -14.954 1.00 66.50 91 ALA A N 1
ATOM 677 C CA . ALA A 1 91 ? 23.311 4.146 -14.740 1.00 66.50 91 ALA A CA 1
ATOM 678 C C . ALA A 1 91 ? 24.711 3.628 -15.100 1.00 66.50 91 ALA A C 1
ATOM 680 O O . ALA A 1 91 ? 25.507 4.438 -15.625 1.00 66.50 91 ALA A O 1
#

Radius of gyration: 12.93 Å; chains: 1; bounding box: 40×18×30 Å

pLDDT: mean 96.31, std 4.69, range [66.5, 98.69]